Protein AF-A0A5Q0NWS4-F1 (afdb_monomer)

pLDDT: mean 84.5, std 14.56, range [42.44, 97.12]

Solvent-accessible surface area (backbone atoms only — not comparable to full-atom values): 9311 Å² total; per-residue (Å²): 128,81,58,78,79,76,49,90,34,47,30,43,32,46,63,53,45,51,73,70,50,44,53,55,48,36,24,28,38,76,46,79,53,64,86,80,52,91,85,53,72,91,64,61,38,46,48,36,60,44,97,76,22,39,29,42,31,62,75,50,97,53,49,46,68,61,52,50,51,43,51,51,44,44,26,42,42,47,38,38,40,73,52,69,70,29,38,53,52,20,49,78,70,73,40,68,79,34,43,33,36,39,57,34,72,30,62,24,78,94,78,40,34,32,39,40,38,30,54,86,51,38,82,42,81,39,52,25,46,99,87,67,46,75,52,77,71,76,72,72,77,82,67,75,81,79,80,77,77,90,78,73,82,83,79,80,82,82,133

Sequence (159 aa):
MPDPFDLPQRLCVAPALETGERVLHSGFATAS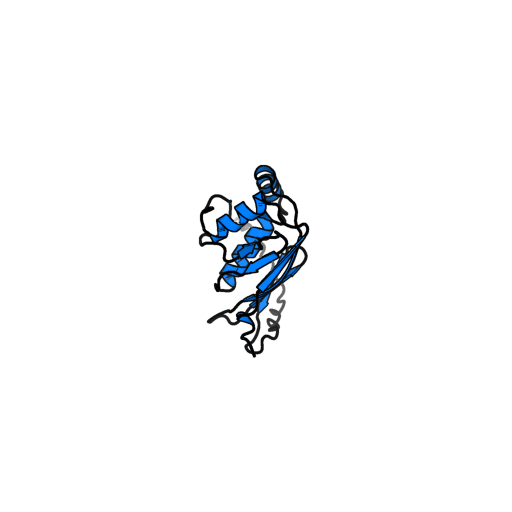VRRVWPGQPGARSPWTVCAEGCCLLLSERVGPERTALWLRFLLRELVAPRSYDARQRAEAAGLGHHRVDGRVLVAGGLHGPRLLRVADSRVRELALDDELFAVEEARRPSGAAEVVDLHRPAVEEPD

Radius of gyration: 20.57 Å; Cα contacts (8 Å, |Δi|>4): 259; chains: 1; bounding box: 74×31×59 Å

Foldseek 3Di:
DPDPQPDWFKKFKPPFWDPLLLVVQVCQQVVVDAPPDPLRDHHGALWHADPRRGIITRNDQDAPVRNQSNLLCCLCQAAAPDDPVSVVNNVVSVGDYMFIFDWGWHQHVVQAIWIFGGDRSDTDIFHADPVRDGDPPPPPPCPDPPPDDPDDDDDDDDD

Secondary structure (DSSP, 8-state):
---TTTS--EEEEESPPPHHHHHHHHHHHHTSS-S-STT--SSPPSEEE-TTSSEEEE-S---HHHHHHHHHHHIIIIIS--SHHHHHHHHHTT----EEEEEEEE--GGG--EEEEEETTEEEEEEB-TT--B---------------------PPP-

Nearest PDB structures (foldseek):
  8jsf-assembly1_B  TM=2.665E-01  e=7.233E-01  Elizabethkingia anophelis
  6whj-assembly1_B  TM=2.879E-01  e=1.184E+00  Giardia lamblia ATCC 50803
  8jsf-assembly1_A  TM=2.605E-01  e=1.424E+00  Elizabethkingia anophelis
  9bcu-assembly1_G  TM=2.776E-01  e=4.060E+00  Thermococcus kodakarensis

Mean predicted aligned error: 9.42 Å

Structure (mmCIF, N/CA/C/O backbone):
data_AF-A0A5Q0NWS4-F1
#
_entry.id   AF-A0A5Q0NWS4-F1
#
loop_
_atom_site.group_PDB
_atom_site.id
_atom_site.type_symbol
_atom_site.label_atom_id
_atom_site.label_alt_id
_atom_site.label_comp_id
_atom_site.label_asym_id
_atom_site.label_entity_id
_atom_site.label_seq_id
_atom_site.pdbx_PDB_ins_code
_atom_site.Cartn_x
_atom_site.Cartn_y
_atom_site.Cartn_z
_atom_site.occupancy
_atom_site.B_iso_or_equiv
_atom_site.auth_seq_id
_atom_site.auth_comp_id
_atom_site.auth_asym_id
_atom_site.auth_atom_id
_atom_site.pdbx_PDB_model_num
ATOM 1 N N . MET A 1 1 ? 0.726 -9.587 -26.901 1.00 67.88 1 MET A N 1
ATOM 2 C CA . MET A 1 1 ? 0.287 -9.816 -25.506 1.00 67.88 1 MET A CA 1
ATOM 3 C C . MET A 1 1 ? 0.262 -8.472 -24.798 1.00 67.88 1 MET A C 1
ATOM 5 O O . MET A 1 1 ? 1.073 -7.639 -25.189 1.00 67.88 1 MET A O 1
ATOM 9 N N . PRO A 1 2 ? -0.664 -8.220 -23.855 1.00 79.94 2 PRO A N 1
ATOM 10 C CA . PRO A 1 2 ? -0.620 -6.997 -23.056 1.00 79.94 2 PRO A CA 1
ATOM 11 C C . PRO A 1 2 ? 0.704 -6.929 -22.289 1.00 79.94 2 PRO A C 1
ATOM 13 O O . PRO A 1 2 ? 1.231 -7.972 -21.894 1.00 79.94 2 PRO A O 1
ATOM 16 N N . ASP A 1 3 ? 1.233 -5.721 -22.103 1.00 83.38 3 ASP A N 1
ATOM 17 C CA . ASP A 1 3 ? 2.393 -5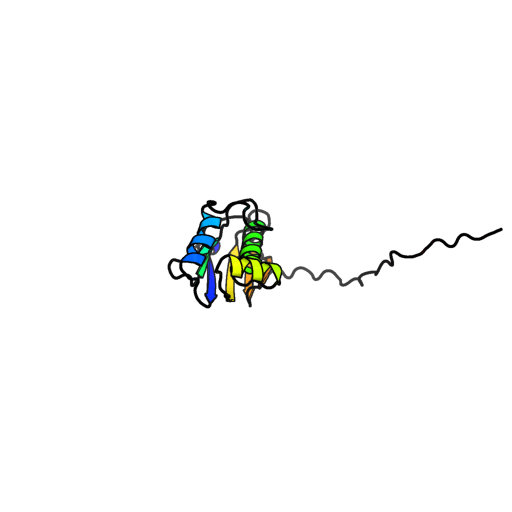.510 -21.243 1.00 83.38 3 ASP A CA 1
ATOM 18 C C . ASP A 1 3 ? 2.032 -6.011 -19.825 1.00 83.38 3 ASP A C 1
ATOM 20 O O . ASP A 1 3 ? 1.012 -5.591 -19.267 1.00 83.38 3 ASP A O 1
ATOM 24 N N . PRO A 1 4 ? 2.808 -6.929 -19.217 1.00 84.56 4 PRO A N 1
ATOM 25 C CA . PRO A 1 4 ? 2.526 -7.418 -17.869 1.00 84.56 4 PRO A CA 1
ATOM 26 C C . PRO A 1 4 ? 2.483 -6.298 -16.814 1.00 84.56 4 PRO A C 1
ATOM 28 O O . PRO A 1 4 ? 1.801 -6.450 -15.797 1.00 84.56 4 PRO A O 1
ATOM 31 N N . PHE A 1 5 ? 3.146 -5.161 -17.052 1.00 86.06 5 PHE A N 1
ATOM 32 C CA . PHE A 1 5 ? 3.090 -3.978 -16.193 1.00 86.06 5 PHE A CA 1
ATOM 33 C C . PHE A 1 5 ? 1.806 -3.148 -16.388 1.00 86.06 5 PHE A C 1
ATOM 35 O O . PHE A 1 5 ? 1.521 -2.276 -15.560 1.00 86.06 5 PHE A O 1
ATOM 42 N N . ASP A 1 6 ? 1.038 -3.361 -17.466 1.00 84.69 6 ASP A N 1
ATOM 43 C CA . ASP A 1 6 ? -0.292 -2.755 -17.688 1.00 84.69 6 ASP A CA 1
ATOM 44 C C . ASP A 1 6 ? -1.404 -3.527 -16.960 1.00 84.69 6 ASP A C 1
ATOM 46 O O . ASP A 1 6 ? -2.509 -3.013 -16.778 1.00 84.69 6 ASP A O 1
ATOM 50 N N . LEU A 1 7 ? -1.139 -4.769 -16.537 1.00 84.38 7 LEU A N 1
ATOM 51 C CA . LEU A 1 7 ? -2.133 -5.579 -15.842 1.00 84.38 7 LEU A CA 1
ATOM 52 C C . LEU A 1 7 ? -2.451 -4.989 -14.458 1.00 84.38 7 LEU A C 1
ATOM 54 O O . LEU A 1 7 ? -1.537 -4.518 -13.775 1.00 84.38 7 LEU A O 1
ATOM 58 N N . PRO A 1 8 ? -3.715 -5.064 -13.992 1.00 83.56 8 PRO A N 1
ATOM 59 C CA . PRO A 1 8 ? -4.089 -4.598 -12.663 1.00 83.56 8 PRO A CA 1
ATOM 60 C C . PRO A 1 8 ? -3.253 -5.263 -11.566 1.00 83.56 8 PRO A C 1
ATOM 62 O O . PRO A 1 8 ? -3.348 -6.467 -11.318 1.00 83.56 8 PRO A O 1
ATOM 65 N N . GLN A 1 9 ? -2.455 -4.454 -10.878 1.00 93.44 9 GLN A N 1
ATOM 66 C CA . GLN A 1 9 ? -1.593 -4.892 -9.790 1.00 93.44 9 GLN A CA 1
ATOM 67 C C . GLN A 1 9 ? -2.323 -4.718 -8.456 1.00 93.44 9 GLN A C 1
ATOM 69 O O . GLN A 1 9 ? -2.603 -3.593 -8.032 1.00 93.44 9 GLN A O 1
ATOM 74 N N . ARG A 1 10 ? -2.645 -5.836 -7.797 1.00 95.19 10 ARG A N 1
ATOM 75 C CA . ARG A 1 10 ? -3.471 -5.848 -6.582 1.00 95.19 10 ARG A CA 1
ATOM 76 C C . ARG A 1 10 ? -2.906 -6.733 -5.478 1.00 95.19 10 ARG A C 1
ATOM 78 O O . ARG A 1 10 ? -2.352 -7.800 -5.739 1.00 95.19 10 ARG A O 1
ATOM 85 N N . LEU A 1 11 ? -3.119 -6.305 -4.241 1.00 97.00 11 LEU A N 1
ATOM 86 C CA . LEU A 1 11 ? -2.892 -7.083 -3.026 1.00 97.00 11 LEU A CA 1
ATOM 87 C C . LEU A 1 11 ? -4.223 -7.268 -2.304 1.00 97.00 11 LEU A C 1
ATOM 89 O O . LEU A 1 11 ? -4.989 -6.315 -2.196 1.00 97.00 11 LEU A O 1
ATOM 93 N N . CYS A 1 12 ? -4.486 -8.467 -1.803 1.00 97.12 12 CYS A N 1
ATOM 94 C CA . CYS A 1 12 ? -5.714 -8.796 -1.086 1.00 97.12 12 CYS A CA 1
ATOM 95 C C . CYS A 1 12 ? -5.608 -8.355 0.375 1.00 97.12 12 CYS A C 1
ATOM 97 O O . CYS A 1 12 ? -4.555 -8.536 0.984 1.00 97.12 12 CYS A O 1
ATOM 99 N N . VAL A 1 13 ? -6.698 -7.834 0.936 1.00 96.62 13 VAL A N 1
ATOM 100 C CA . VAL A 1 13 ? -6.814 -7.399 2.334 1.00 96.62 13 VAL A CA 1
ATOM 101 C C . VAL A 1 13 ? -7.921 -8.195 3.026 1.00 96.62 13 VAL A C 1
ATOM 103 O O . VAL A 1 13 ? -9.020 -8.320 2.485 1.00 96.62 13 VAL A O 1
ATOM 106 N N . ALA A 1 14 ? -7.636 -8.745 4.208 1.00 95.44 14 ALA A N 1
ATOM 107 C CA . ALA A 1 14 ? -8.581 -9.539 4.990 1.00 95.44 14 ALA A CA 1
ATOM 108 C C . ALA A 1 14 ? -8.430 -9.295 6.509 1.00 95.44 14 ALA A C 1
ATOM 110 O O . ALA A 1 14 ? -7.329 -9.485 7.025 1.00 95.44 14 ALA A O 1
ATOM 111 N N . PRO A 1 15 ? -9.505 -8.952 7.248 1.00 95.44 15 PRO A N 1
ATOM 112 C CA . PRO A 1 15 ? -10.828 -8.565 6.743 1.00 95.44 15 PRO A CA 1
ATOM 113 C C . PRO A 1 15 ? -10.757 -7.307 5.861 1.00 95.44 15 PRO A C 1
ATOM 115 O O . PRO A 1 15 ? -9.738 -6.619 5.847 1.00 95.44 15 PRO A O 1
ATOM 118 N N . ALA A 1 16 ? -11.814 -7.033 5.092 1.00 96.38 16 ALA A N 1
ATOM 119 C CA . ALA A 1 16 ? -11.877 -5.832 4.259 1.00 96.38 16 ALA A CA 1
ATOM 120 C C . ALA A 1 16 ? -11.803 -4.556 5.116 1.00 96.38 16 ALA A C 1
ATOM 122 O O . ALA A 1 16 ? -12.288 -4.543 6.245 1.00 96.38 16 ALA A O 1
ATOM 123 N N . LEU A 1 17 ? -11.203 -3.502 4.560 1.00 95.12 17 LEU A N 1
ATOM 124 C CA . LEU A 1 17 ? -11.102 -2.194 5.204 1.00 95.12 17 LEU A CA 1
ATOM 125 C C . LEU A 1 17 ? -12.479 -1.534 5.327 1.00 95.12 17 LEU A C 1
ATOM 127 O O . LEU A 1 17 ? -13.232 -1.429 4.352 1.00 95.12 17 LEU A O 1
ATOM 131 N N . GLU A 1 18 ? -12.772 -1.017 6.511 1.00 94.81 18 GLU A N 1
ATOM 132 C CA . GLU A 1 18 ? -13.970 -0.246 6.796 1.00 94.81 18 GLU A CA 1
ATOM 133 C C . GLU A 1 18 ? -13.933 1.135 6.126 1.00 94.81 18 GLU A C 1
ATOM 135 O O . GLU A 1 18 ? -12.927 1.602 5.589 1.00 94.81 18 GLU A O 1
ATOM 140 N N . THR A 1 19 ? -15.070 1.831 6.125 1.00 93.38 19 THR A N 1
ATOM 141 C CA . THR A 1 19 ? -15.215 3.132 5.454 1.00 93.38 19 THR A CA 1
ATOM 142 C C . THR A 1 19 ? -14.211 4.178 5.943 1.00 93.38 19 THR A C 1
ATOM 144 O O . THR A 1 19 ? -13.605 4.852 5.111 1.00 93.38 19 THR A O 1
ATOM 147 N N . GLY A 1 20 ? -14.000 4.302 7.258 1.00 91.19 20 GLY A N 1
ATOM 148 C CA . GLY A 1 20 ? -13.043 5.268 7.813 1.00 91.19 20 GLY A CA 1
ATOM 149 C C . GLY A 1 20 ? -11.604 4.979 7.380 1.00 91.19 20 GLY A C 1
ATOM 150 O O . GLY A 1 20 ? -10.877 5.877 6.955 1.00 91.19 20 GLY A O 1
ATOM 151 N N . GLU A 1 21 ? -11.230 3.703 7.377 1.00 93.75 21 GLU A N 1
ATOM 152 C CA . GLU A 1 21 ? -9.902 3.228 6.985 1.00 93.75 21 GLU A CA 1
ATOM 153 C C . GLU A 1 21 ? -9.646 3.456 5.493 1.00 93.75 21 GLU A C 1
ATOM 155 O O . GLU A 1 21 ? -8.583 3.943 5.102 1.00 93.75 21 GLU A O 1
ATOM 160 N N . ARG A 1 22 ? -10.655 3.189 4.651 1.00 93.31 22 ARG A N 1
ATOM 161 C CA . ARG A 1 22 ? -10.618 3.484 3.212 1.00 93.31 22 ARG A CA 1
ATOM 162 C C . ARG A 1 22 ? -10.404 4.971 2.942 1.00 93.31 22 ARG A C 1
ATOM 164 O O . ARG A 1 22 ? -9.604 5.315 2.067 1.00 93.31 22 ARG A O 1
ATOM 171 N N . VAL A 1 23 ? -11.090 5.850 3.676 1.00 91.50 23 VAL A N 1
ATOM 172 C CA . VAL A 1 23 ? -10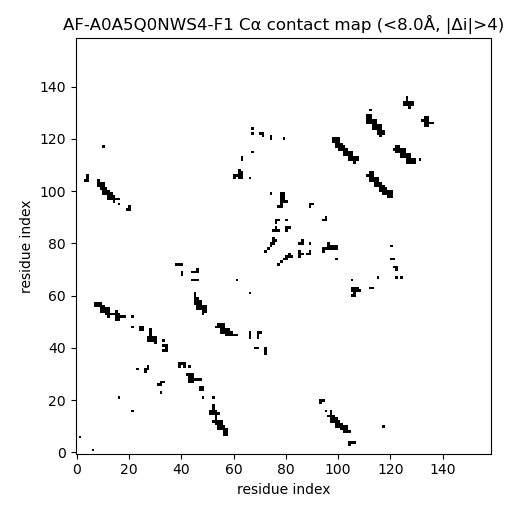.948 7.310 3.538 1.00 91.50 23 VAL A CA 1
ATOM 173 C C . VAL A 1 23 ? -9.539 7.753 3.922 1.00 91.50 23 VAL A C 1
ATOM 175 O O . VAL A 1 23 ? -8.896 8.462 3.144 1.00 91.50 23 VAL A O 1
ATOM 178 N N . LEU A 1 24 ? -9.025 7.289 5.065 1.00 90.31 24 LEU A N 1
ATOM 179 C CA . LEU A 1 24 ? -7.665 7.600 5.505 1.00 90.31 24 LEU A CA 1
ATOM 180 C C . LEU A 1 24 ? -6.625 7.133 4.477 1.00 90.31 24 LEU A C 1
ATOM 182 O O . LEU A 1 24 ? -5.767 7.911 4.055 1.00 90.31 24 LEU A O 1
ATOM 186 N N . HIS A 1 25 ? -6.727 5.879 4.032 1.00 90.38 25 HIS A N 1
ATOM 187 C CA . HIS A 1 25 ? -5.784 5.295 3.084 1.00 90.38 25 HIS A CA 1
ATOM 188 C C . HIS A 1 25 ? -5.809 6.024 1.731 1.00 90.38 25 HIS A C 1
ATOM 190 O O . HIS A 1 25 ? -4.760 6.301 1.144 1.00 90.38 25 HIS A O 1
ATOM 196 N N . SER A 1 26 ? -6.999 6.399 1.257 1.00 88.56 26 SER A N 1
ATOM 197 C CA . SER A 1 26 ? -7.165 7.194 0.034 1.00 88.56 26 SER A CA 1
ATOM 198 C C . SER A 1 26 ? -6.579 8.602 0.178 1.00 88.56 26 SER A C 1
ATOM 200 O O . SER A 1 26 ? -6.030 9.142 -0.783 1.00 88.56 26 SER A O 1
ATOM 202 N N . GLY A 1 27 ? -6.610 9.176 1.383 1.00 89.50 27 GLY A N 1
ATOM 203 C CA . GLY A 1 27 ? -6.019 10.479 1.677 1.00 89.50 27 GLY A CA 1
ATOM 204 C C . GLY A 1 27 ? -4.498 10.541 1.494 1.00 89.50 27 GLY A C 1
ATOM 205 O O . GLY A 1 27 ? -3.959 11.584 1.112 1.00 89.50 27 GLY A O 1
ATOM 206 N N . PHE A 1 28 ? -3.785 9.425 1.683 1.00 91.25 28 PHE A N 1
ATOM 207 C CA . PHE A 1 28 ? -2.350 9.355 1.377 1.00 91.25 28 PHE A CA 1
ATOM 208 C C . PHE A 1 28 ? -2.066 9.384 -0.130 1.00 91.25 28 PHE A C 1
ATOM 210 O O . PHE A 1 28 ? -1.025 9.905 -0.544 1.00 91.25 28 PHE A O 1
ATOM 217 N N . ALA A 1 29 ? -2.972 8.846 -0.953 1.00 89.00 29 ALA A N 1
ATOM 218 C CA . ALA A 1 29 ? -2.841 8.839 -2.411 1.00 89.00 29 ALA A CA 1
ATOM 219 C C . ALA A 1 29 ? -3.189 10.201 -3.030 1.00 89.00 29 ALA A C 1
ATOM 221 O O . ALA A 1 29 ? -2.450 10.715 -3.868 1.00 89.00 29 ALA A O 1
ATOM 222 N N . THR A 1 30 ? -4.258 10.849 -2.557 1.00 86.00 30 THR A N 1
ATOM 223 C CA . THR A 1 30 ? -4.639 12.211 -2.986 1.00 86.00 30 THR A CA 1
ATOM 224 C C . THR A 1 30 ? -3.795 13.301 -2.331 1.00 86.00 30 THR A C 1
ATOM 226 O O . THR A 1 30 ? -3.834 14.462 -2.736 1.00 86.00 30 THR A O 1
ATOM 229 N N . ALA A 1 31 ? -2.984 12.921 -1.344 1.00 77.81 31 ALA A N 1
ATOM 230 C CA . ALA A 1 31 ? -2.102 13.799 -0.601 1.00 77.81 31 ALA A CA 1
ATOM 231 C C . ALA A 1 31 ? -2.832 14.866 0.242 1.00 77.81 31 ALA A C 1
ATOM 233 O O . ALA A 1 31 ? -2.221 15.872 0.607 1.00 77.81 31 ALA A O 1
ATOM 234 N N . SER A 1 32 ? -4.104 14.622 0.581 1.00 79.00 32 SER A N 1
ATOM 235 C CA . SER A 1 32 ? -4.828 15.346 1.634 1.00 79.00 32 SER A CA 1
ATOM 236 C C . SER A 1 32 ? -4.296 14.999 3.030 1.00 79.00 32 SER A C 1
ATOM 238 O O . SER A 1 32 ? -4.386 15.805 3.949 1.00 79.00 32 SER A O 1
ATOM 240 N N . VAL A 1 33 ? -3.673 13.826 3.172 1.00 72.81 33 VAL A N 1
ATOM 241 C CA . VAL A 1 33 ? -3.000 13.360 4.387 1.00 72.81 33 VAL A CA 1
ATOM 242 C C . VAL A 1 33 ? -1.488 13.418 4.144 1.00 72.81 33 VAL A C 1
ATOM 244 O O . VAL A 1 33 ? -0.887 12.494 3.590 1.00 72.81 33 VAL A O 1
ATOM 247 N N . ARG A 1 34 ? -0.845 14.537 4.508 1.00 73.06 34 ARG A N 1
ATOM 248 C CA . ARG A 1 34 ? 0.605 14.754 4.334 1.00 73.06 34 ARG A CA 1
ATOM 249 C C . ARG A 1 34 ? 1.301 15.055 5.651 1.00 73.06 34 ARG A C 1
ATOM 251 O O . ARG A 1 34 ? 0.955 16.018 6.320 1.00 73.06 34 ARG A O 1
ATOM 258 N N . ARG A 1 35 ? 2.367 14.299 5.928 1.00 75.88 35 ARG A N 1
ATOM 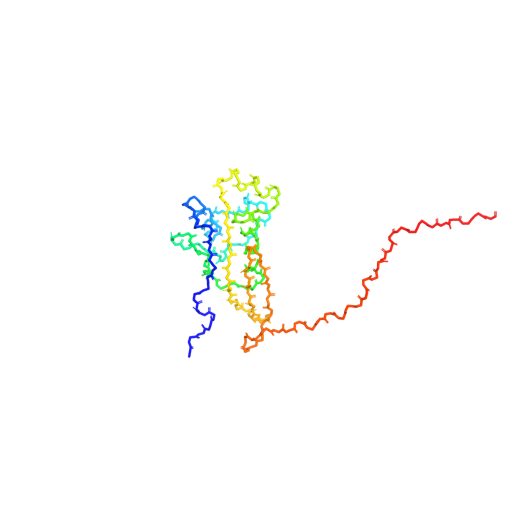259 C CA . ARG A 1 35 ? 3.294 14.506 7.057 1.00 75.88 35 ARG A CA 1
ATOM 260 C C . ARG A 1 35 ? 2.612 14.515 8.431 1.00 75.88 35 ARG A C 1
ATOM 262 O O . ARG A 1 35 ? 3.123 15.132 9.356 1.00 75.88 35 ARG A O 1
ATOM 269 N N . VAL A 1 36 ? 1.474 13.837 8.557 1.00 79.44 36 VAL A N 1
ATOM 270 C CA . VAL A 1 36 ? 0.727 13.744 9.822 1.00 79.44 36 VAL A CA 1
ATOM 271 C C . VAL A 1 36 ? 1.049 12.466 10.588 1.00 79.44 36 VAL A C 1
ATOM 273 O O . VAL A 1 36 ? 0.829 12.406 11.792 1.00 79.44 36 VAL A O 1
ATOM 276 N N . TRP A 1 37 ? 1.595 11.452 9.908 1.00 84.88 37 TRP A N 1
ATOM 277 C CA . TRP A 1 37 ? 1.946 10.179 10.525 1.00 84.88 37 TRP A CA 1
ATOM 278 C C . TRP A 1 37 ? 3.469 10.041 10.680 1.00 84.88 37 TRP A C 1
ATOM 280 O O . TRP A 1 37 ? 4.203 10.291 9.716 1.00 84.88 37 TRP A O 1
ATOM 290 N N . PRO A 1 38 ? 3.984 9.632 11.852 1.00 86.75 38 PRO A N 1
ATOM 291 C CA . PRO A 1 38 ? 5.412 9.392 12.039 1.00 86.75 38 PRO A CA 1
ATOM 292 C C . PRO A 1 38 ? 5.972 8.402 11.010 1.00 86.75 38 PRO A C 1
ATOM 294 O O . PRO A 1 38 ? 5.407 7.335 10.785 1.00 86.75 38 PRO A O 1
ATOM 297 N N . GLY A 1 39 ? 7.084 8.755 10.362 1.00 88.44 39 GLY A N 1
ATOM 298 C CA . GLY A 1 39 ? 7.692 7.910 9.328 1.00 88.44 39 GLY A CA 1
ATOM 299 C C . GLY A 1 39 ? 6.933 7.873 7.995 1.00 88.44 39 GLY A C 1
ATOM 300 O O . GLY A 1 39 ? 7.289 7.075 7.127 1.00 88.44 39 GLY A O 1
ATOM 301 N N . GLN A 1 40 ? 5.922 8.731 7.804 1.00 91.62 40 GLN A N 1
ATOM 302 C CA . GLN A 1 40 ? 5.214 8.859 6.533 1.00 91.62 40 GLN A CA 1
ATOM 303 C C . GLN A 1 40 ? 6.187 9.234 5.399 1.00 91.62 40 GLN A C 1
ATOM 305 O O . GLN A 1 40 ? 6.880 10.254 5.498 1.00 91.62 40 GLN A O 1
ATOM 310 N N . PRO A 1 41 ? 6.209 8.482 4.283 1.00 92.44 41 PRO A N 1
ATOM 311 C CA . PRO A 1 41 ? 7.005 8.858 3.121 1.00 92.44 41 PRO A CA 1
ATOM 312 C C . PRO A 1 41 ? 6.563 10.212 2.529 1.00 92.44 41 PRO A C 1
ATOM 314 O O . PRO A 1 41 ? 5.384 10.564 2.522 1.00 92.44 41 PRO A O 1
ATOM 317 N N . GLY A 1 42 ? 7.518 11.000 2.023 1.00 84.69 42 GLY A N 1
ATOM 318 C CA . GLY A 1 42 ? 7.291 12.425 1.732 1.00 84.69 42 GLY A CA 1
ATOM 319 C C . GLY A 1 42 ? 6.421 12.757 0.508 1.00 84.69 42 GLY A C 1
ATOM 320 O O . GLY A 1 42 ? 5.771 13.804 0.485 1.00 84.69 42 GLY A O 1
ATOM 321 N N . ALA A 1 43 ? 6.402 11.903 -0.516 1.00 84.94 43 ALA A N 1
ATOM 322 C CA . ALA A 1 43 ? 5.585 12.075 -1.725 1.00 84.94 43 ALA A CA 1
ATOM 323 C C . ALA A 1 43 ? 4.323 11.207 -1.644 1.00 84.94 43 ALA A C 1
ATOM 325 O O . ALA A 1 43 ? 4.379 10.199 -0.966 1.00 84.94 43 ALA A O 1
ATOM 326 N N . ARG A 1 44 ? 3.231 11.526 -2.357 1.00 91.38 44 ARG A N 1
ATOM 327 C CA . ARG A 1 44 ? 1.945 10.785 -2.288 1.00 91.38 44 ARG A CA 1
ATOM 328 C C . ARG A 1 44 ? 2.082 9.257 -2.417 1.00 91.38 44 ARG A C 1
ATOM 330 O O . ARG A 1 44 ? 2.981 8.779 -3.119 1.00 91.38 44 ARG A O 1
ATOM 337 N N . SER A 1 45 ? 1.191 8.512 -1.772 1.00 94.19 45 SER A N 1
ATOM 338 C CA . SER A 1 45 ? 1.137 7.053 -1.898 1.00 94.19 45 SER A CA 1
ATOM 339 C C . SER A 1 45 ? 0.748 6.651 -3.325 1.00 94.19 45 SER A C 1
ATOM 341 O O . SER A 1 45 ? -0.227 7.191 -3.840 1.00 94.19 45 SER A O 1
ATOM 343 N N . PRO A 1 46 ? 1.454 5.703 -3.968 1.00 94.88 46 PRO A N 1
ATOM 344 C CA . PRO A 1 46 ? 1.006 5.117 -5.231 1.00 94.88 46 PRO A CA 1
ATOM 345 C C . PRO A 1 46 ? -0.089 4.050 -5.025 1.00 94.88 46 PRO A C 1
ATOM 347 O O . PRO A 1 46 ? -0.658 3.552 -5.997 1.00 94.88 46 PRO A O 1
ATOM 350 N N . TRP A 1 47 ? -0.385 3.690 -3.771 1.00 95.25 47 TRP A N 1
ATOM 351 C CA . TRP A 1 47 ? -1.380 2.688 -3.402 1.00 95.25 47 TRP A CA 1
ATOM 352 C C . TRP A 1 47 ? -2.723 3.330 -3.071 1.00 95.25 47 TRP A C 1
ATOM 354 O O . TRP A 1 47 ? -2.795 4.195 -2.194 1.00 95.25 47 TRP A O 1
ATOM 364 N N . THR A 1 48 ? -3.781 2.839 -3.705 1.00 93.94 48 THR A N 1
ATOM 365 C CA . THR A 1 48 ? -5.178 3.147 -3.380 1.00 93.94 48 THR A CA 1
ATOM 366 C C . THR A 1 48 ? -5.885 1.906 -2.848 1.00 93.94 48 THR A C 1
ATOM 368 O O . THR A 1 48 ? -5.339 0.804 -2.884 1.00 93.94 48 THR A O 1
ATOM 371 N N . VAL A 1 49 ? -7.098 2.081 -2.328 1.00 94.06 49 VAL A N 1
ATOM 372 C CA . VAL A 1 49 ? -7.963 0.974 -1.907 1.00 94.06 49 VAL A CA 1
ATOM 373 C C . VAL A 1 49 ? -9.111 0.846 -2.899 1.00 94.06 49 VAL A C 1
ATOM 375 O O . VAL A 1 49 ? -9.614 1.858 -3.389 1.00 94.06 49 VAL A O 1
ATOM 378 N N . CYS A 1 50 ? -9.529 -0.382 -3.208 1.00 94.19 50 CYS A N 1
ATOM 379 C CA . CYS A 1 50 ? -10.738 -0.596 -4.000 1.00 94.19 50 CYS A CA 1
ATOM 380 C C . CYS A 1 50 ? -12.001 -0.138 -3.248 1.00 94.19 50 CYS A C 1
ATOM 382 O O . CYS A 1 50 ? -11.993 0.061 -2.028 1.00 94.19 50 CYS A O 1
ATOM 384 N N . ALA A 1 51 ? -13.111 -0.001 -3.975 1.00 92.50 51 ALA A N 1
ATOM 385 C CA . ALA A 1 51 ? -14.374 0.449 -3.402 1.00 92.50 51 ALA A CA 1
ATOM 386 C C . ALA A 1 51 ? -14.879 -0.487 -2.293 1.00 92.50 51 ALA A C 1
ATOM 388 O O . ALA A 1 51 ? -15.498 -0.027 -1.346 1.00 92.50 51 ALA A O 1
ATOM 389 N N . GLU A 1 52 ? -14.569 -1.776 -2.346 1.00 94.81 52 GLU A N 1
ATOM 390 C CA . GLU A 1 52 ? -15.017 -2.782 -1.382 1.00 94.81 52 GLU A CA 1
ATOM 391 C C . GLU A 1 52 ? -14.082 -2.914 -0.168 1.00 94.81 52 GLU A C 1
ATOM 393 O O . GLU A 1 52 ? -14.381 -3.668 0.751 1.00 94.81 52 GLU A O 1
ATOM 398 N N . GLY A 1 53 ? -12.929 -2.232 -0.153 1.00 95.31 53 GLY A N 1
ATOM 399 C CA . GLY A 1 53 ? -11.958 -2.323 0.946 1.00 95.31 53 GLY A CA 1
ATOM 400 C C . GLY A 1 53 ? -11.128 -3.610 0.978 1.00 95.31 53 GLY A C 1
ATOM 401 O O . GLY A 1 53 ? -10.265 -3.760 1.838 1.00 95.31 53 GLY A O 1
ATOM 402 N N . CYS A 1 54 ? -11.357 -4.543 0.054 1.00 96.75 54 CYS A N 1
ATOM 403 C CA . CYS A 1 54 ? -10.725 -5.864 0.056 1.00 96.75 54 CYS A CA 1
ATOM 404 C C . CYS A 1 54 ? -9.410 -5.933 -0.734 1.00 96.75 54 CYS A C 1
ATOM 406 O O . CYS A 1 54 ? -8.772 -6.985 -0.765 1.00 96.75 54 CYS A O 1
ATOM 408 N N . CYS A 1 55 ? -9.003 -4.848 -1.400 1.00 95.94 55 CYS A N 1
ATOM 409 C CA . CYS A 1 55 ? -7.787 -4.807 -2.207 1.00 95.94 55 CYS A CA 1
ATOM 410 C C . CYS A 1 55 ? -7.036 -3.480 -2.067 1.00 95.94 55 CYS A C 1
ATOM 412 O O . CYS A 1 55 ? -7.643 -2.410 -2.143 1.00 95.94 55 CYS A O 1
ATOM 414 N N . LEU A 1 56 ? -5.705 -3.559 -1.981 1.00 96.06 56 LEU A N 1
ATOM 415 C CA . LEU A 1 56 ? -4.810 -2.443 -2.287 1.00 96.06 56 LEU A CA 1
ATOM 416 C C . LEU A 1 56 ? -4.424 -2.508 -3.763 1.00 96.06 56 LEU A C 1
ATOM 418 O O . LEU A 1 56 ? -3.994 -3.557 -4.247 1.00 96.06 56 LEU A O 1
ATOM 422 N N . LEU A 1 57 ? -4.559 -1.393 -4.467 1.00 95.31 57 LEU A N 1
ATOM 423 C CA . LEU A 1 57 ? -4.304 -1.270 -5.898 1.00 95.31 57 LEU A CA 1
ATOM 424 C C . LEU A 1 57 ? -3.094 -0.367 -6.124 1.00 95.31 57 LEU A C 1
ATOM 426 O O . LEU A 1 57 ? -3.011 0.717 -5.543 1.00 95.31 57 LEU A O 1
ATOM 430 N N . LEU A 1 58 ? -2.168 -0.786 -6.986 1.00 94.00 58 LEU A N 1
ATOM 431 C CA . LEU A 1 58 ? -1.112 0.107 -7.457 1.00 94.00 58 LEU A CA 1
ATOM 432 C C . LEU A 1 58 ? -1.691 1.010 -8.553 1.00 94.00 58 LEU A C 1
ATOM 434 O O . LEU A 1 58 ? -1.894 0.582 -9.685 1.00 94.00 58 LEU A O 1
ATOM 438 N N . SER A 1 59 ? -1.999 2.251 -8.186 1.00 88.38 59 SER A N 1
ATOM 439 C CA . SER A 1 59 ? -2.714 3.214 -9.036 1.00 88.38 59 SER A CA 1
ATOM 440 C C . SER A 1 59 ? -1.803 4.086 -9.900 1.00 88.38 59 SER A C 1
ATOM 442 O O . SER A 1 59 ? -2.249 4.654 -10.893 1.00 88.38 59 SER A O 1
ATOM 444 N N . GLU A 1 60 ? -0.524 4.191 -9.537 1.00 84.62 60 GLU A N 1
ATOM 445 C CA . GLU A 1 60 ? 0.452 5.020 -10.236 1.00 84.62 60 GLU A CA 1
ATOM 446 C C . GLU A 1 60 ? 1.729 4.240 -10.522 1.00 84.62 60 GLU A C 1
ATOM 448 O O . GLU A 1 60 ? 2.253 3.528 -9.662 1.00 84.62 60 GLU A O 1
ATOM 453 N N . ARG A 1 61 ? 2.282 4.445 -11.720 1.00 84.31 61 ARG A N 1
ATOM 454 C CA . ARG A 1 61 ? 3.609 3.946 -12.077 1.00 84.31 61 ARG A CA 1
ATOM 455 C C . ARG A 1 61 ? 4.676 4.827 -11.452 1.00 84.31 61 ARG A C 1
ATOM 457 O O . ARG A 1 61 ? 5.033 5.874 -11.987 1.00 84.31 61 ARG A O 1
ATOM 464 N N . VAL A 1 62 ? 5.187 4.386 -10.313 1.00 87.19 62 VAL A N 1
ATOM 465 C CA . VAL A 1 62 ? 6.375 4.960 -9.681 1.00 87.19 62 VAL A CA 1
ATOM 466 C C . VAL A 1 62 ? 7.436 3.879 -9.507 1.00 87.19 62 VAL A C 1
ATOM 468 O O . VAL A 1 62 ? 7.121 2.690 -9.506 1.00 87.19 62 VAL A O 1
ATOM 471 N N . GLY A 1 63 ? 8.694 4.298 -9.358 1.00 89.50 63 GLY A N 1
ATOM 472 C CA . GLY A 1 63 ? 9.820 3.376 -9.199 1.00 89.50 63 GLY A CA 1
ATOM 473 C C . GLY A 1 63 ? 9.648 2.392 -8.028 1.00 89.50 63 GLY A C 1
ATOM 474 O O . GLY A 1 63 ? 8.899 2.673 -7.076 1.00 89.50 63 GLY A O 1
ATOM 475 N N . PRO A 1 64 ? 10.329 1.236 -8.084 1.00 91.44 64 PRO A N 1
ATOM 476 C CA . PRO A 1 64 ? 10.147 0.141 -7.136 1.00 91.44 64 PRO A CA 1
ATOM 477 C C . PRO A 1 64 ? 10.443 0.547 -5.693 1.00 91.44 64 PRO A C 1
ATOM 479 O O . PRO A 1 64 ? 9.684 0.181 -4.794 1.00 91.44 64 PRO A O 1
ATOM 482 N N . GLU A 1 65 ? 11.449 1.390 -5.469 1.00 91.19 65 GLU A N 1
ATOM 483 C CA . GLU A 1 65 ? 11.856 1.850 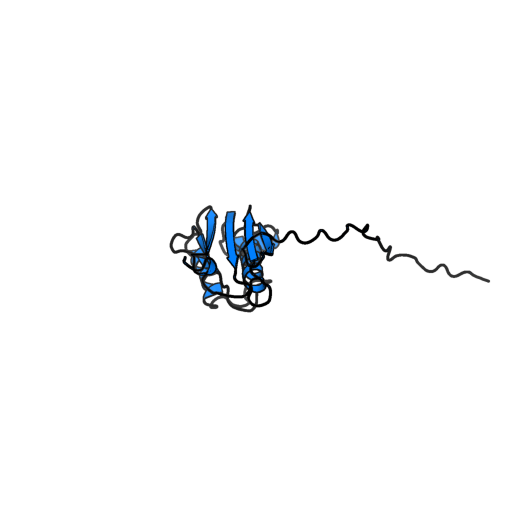-4.141 1.00 91.19 65 GLU A CA 1
ATOM 484 C C . GLU A 1 65 ? 10.720 2.614 -3.462 1.00 91.19 65 GLU A C 1
ATOM 486 O O . GLU A 1 65 ? 10.372 2.354 -2.309 1.00 91.19 65 GLU A O 1
ATOM 491 N N . ARG A 1 66 ? 10.086 3.539 -4.193 1.00 92.44 66 ARG A N 1
ATOM 492 C CA . ARG A 1 66 ? 8.971 4.336 -3.670 1.00 92.44 66 ARG A CA 1
ATOM 493 C C . ARG A 1 66 ? 7.732 3.477 -3.451 1.00 92.44 66 ARG A C 1
ATOM 495 O O . ARG A 1 66 ? 7.060 3.641 -2.431 1.00 92.44 66 ARG A O 1
ATOM 502 N N . THR A 1 67 ? 7.438 2.577 -4.386 1.00 94.75 67 THR A N 1
ATOM 503 C CA . THR A 1 67 ? 6.303 1.654 -4.281 1.00 94.75 67 THR A CA 1
ATOM 504 C C . THR A 1 67 ? 6.433 0.771 -3.039 1.00 94.75 67 THR A C 1
ATOM 506 O O . THR A 1 67 ? 5.497 0.688 -2.237 1.00 94.75 67 THR A O 1
ATOM 509 N N . ALA A 1 68 ? 7.611 0.180 -2.827 1.00 95.44 68 ALA A N 1
ATOM 510 C CA . ALA A 1 68 ? 7.896 -0.680 -1.687 1.00 95.44 68 ALA A CA 1
ATOM 511 C C . ALA A 1 68 ? 7.971 0.093 -0.362 1.00 95.44 68 ALA A C 1
ATOM 513 O O . ALA A 1 68 ? 7.466 -0.388 0.654 1.00 95.44 68 ALA A O 1
ATOM 514 N N . LEU A 1 69 ? 8.568 1.291 -0.349 1.00 95.38 69 LEU A N 1
ATOM 515 C CA . LEU A 1 69 ? 8.638 2.154 0.835 1.00 95.38 69 LEU A CA 1
ATOM 516 C C . LEU A 1 69 ? 7.238 2.494 1.355 1.00 95.38 69 LEU A C 1
ATOM 518 O O . LEU A 1 69 ? 6.961 2.306 2.541 1.00 95.38 69 LEU A O 1
ATOM 522 N N . TRP A 1 70 ? 6.345 2.932 0.465 1.00 95.94 70 TRP A N 1
ATOM 523 C CA . TRP A 1 70 ? 4.956 3.200 0.824 1.00 95.94 70 TRP A CA 1
ATOM 524 C C . TRP A 1 70 ? 4.238 1.951 1.310 1.00 95.94 70 TRP A C 1
ATOM 526 O O . TRP A 1 70 ? 3.614 1.992 2.365 1.00 95.94 70 TRP A O 1
ATOM 536 N N . LEU A 1 71 ? 4.368 0.826 0.605 1.00 96.19 71 LEU A N 1
ATOM 537 C CA . LEU A 1 71 ? 3.708 -0.412 1.015 1.00 96.19 71 LEU A CA 1
ATOM 538 C C . LEU A 1 71 ? 4.148 -0.854 2.417 1.00 96.19 71 LEU A C 1
ATOM 540 O O . LEU A 1 71 ? 3.320 -1.213 3.248 1.00 96.19 71 LEU A O 1
ATOM 544 N N . ARG A 1 72 ? 5.450 -0.783 2.718 1.00 95.94 72 ARG A N 1
ATOM 545 C CA . ARG A 1 72 ? 5.969 -1.090 4.058 1.00 95.94 72 ARG A CA 1
ATOM 546 C C . ARG A 1 72 ? 5.388 -0.170 5.122 1.00 95.94 72 ARG A C 1
ATOM 548 O O . ARG A 1 72 ? 5.053 -0.665 6.193 1.00 95.94 72 ARG A O 1
ATOM 555 N N . PHE A 1 73 ? 5.293 1.128 4.842 1.00 94.94 73 PHE A N 1
ATOM 556 C CA . PHE A 1 73 ? 4.686 2.095 5.752 1.00 94.94 73 PHE A CA 1
ATOM 557 C C . PHE A 1 73 ? 3.215 1.744 6.023 1.00 94.94 73 PHE A C 1
ATOM 559 O O . PHE A 1 73 ? 2.854 1.519 7.173 1.00 94.94 73 PHE A O 1
ATOM 566 N N . LEU A 1 74 ? 2.399 1.586 4.974 1.00 94.56 74 LEU A N 1
ATOM 567 C CA . LEU A 1 74 ? 0.966 1.283 5.097 1.00 94.56 74 LEU A CA 1
ATOM 568 C C . LEU A 1 74 ? 0.734 -0.005 5.898 1.00 94.56 74 LEU A C 1
ATOM 570 O O . LEU A 1 74 ? -0.088 -0.033 6.809 1.00 94.56 74 LEU A O 1
ATOM 574 N N . LEU A 1 75 ? 1.509 -1.057 5.620 1.00 94.44 75 LEU A N 1
ATOM 575 C CA . LEU A 1 75 ? 1.396 -2.321 6.345 1.00 94.44 75 LEU A CA 1
ATOM 576 C C . LEU A 1 75 ? 1.833 -2.208 7.807 1.00 94.44 75 LEU A C 1
ATOM 578 O O . LEU A 1 75 ? 1.192 -2.795 8.669 1.00 94.44 75 LEU A O 1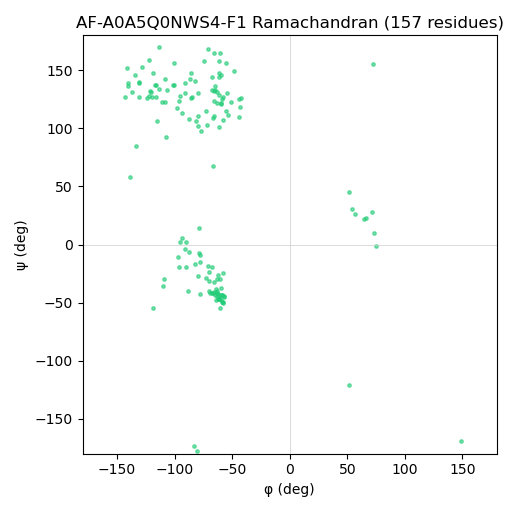
ATOM 582 N N . ARG A 1 76 ? 2.921 -1.490 8.102 1.00 92.50 76 ARG A N 1
ATOM 583 C CA . ARG A 1 76 ? 3.481 -1.416 9.463 1.00 92.50 76 ARG A CA 1
ATOM 584 C C . ARG A 1 76 ? 2.749 -0.452 10.381 1.00 92.50 76 ARG A C 1
ATOM 586 O O . ARG A 1 76 ? 2.823 -0.645 11.589 1.00 92.50 76 ARG A O 1
ATOM 593 N N . GLU A 1 77 ? 2.116 0.571 9.828 1.00 91.56 77 GLU A N 1
ATOM 594 C CA . GLU A 1 77 ? 1.530 1.656 10.612 1.00 91.56 77 GLU A CA 1
ATOM 595 C C . GLU A 1 77 ? 0.004 1.643 10.615 1.00 91.56 77 GLU A C 1
ATOM 597 O O . GLU A 1 77 ? -0.585 2.070 11.600 1.00 91.56 77 GLU A O 1
ATOM 602 N N . LEU A 1 78 ? -0.632 1.155 9.547 1.00 87.50 78 LEU A N 1
ATOM 603 C CA . LEU A 1 78 ? -2.078 1.308 9.365 1.00 87.50 78 LEU A CA 1
ATOM 604 C C . LEU A 1 78 ? -2.790 -0.037 9.308 1.00 87.50 78 LEU A C 1
ATOM 606 O O . LEU A 1 78 ? -3.710 -0.283 10.069 1.00 87.50 78 LEU A O 1
ATOM 610 N N . VAL A 1 79 ? -2.354 -0.911 8.403 1.00 87.69 79 VAL A N 1
ATOM 611 C CA . VAL A 1 79 ? -3.132 -2.096 8.024 1.00 87.69 79 VAL A CA 1
ATOM 612 C C . VAL A 1 79 ? -2.823 -3.291 8.925 1.00 87.69 79 VAL A C 1
ATOM 614 O O . VAL A 1 79 ? -3.715 -4.040 9.302 1.00 87.69 79 VAL A O 1
ATOM 617 N N . ALA A 1 80 ? -1.554 -3.486 9.285 1.00 86.94 80 ALA A N 1
ATOM 618 C CA . ALA A 1 80 ? -1.101 -4.605 10.109 1.00 86.94 80 ALA A CA 1
ATOM 619 C C . ALA A 1 80 ? -0.053 -4.151 11.143 1.00 86.94 80 ALA A C 1
ATOM 621 O O . ALA A 1 80 ? 1.083 -4.652 11.134 1.00 86.94 80 ALA A O 1
ATOM 622 N N . PRO A 1 81 ? -0.390 -3.189 12.023 1.00 87.62 81 PRO A N 1
ATOM 623 C CA .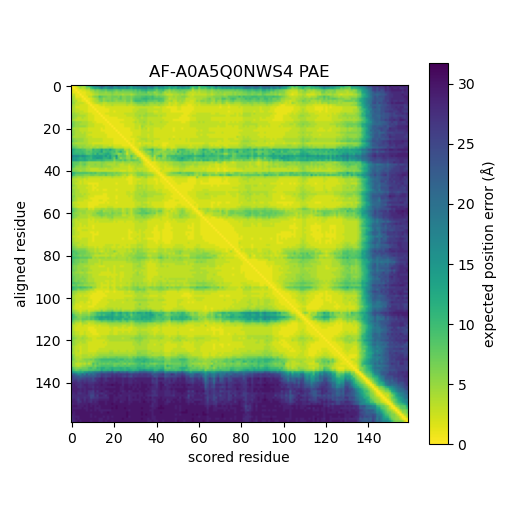 PRO A 1 81 ? 0.573 -2.609 12.943 1.00 87.62 81 PRO A CA 1
ATOM 624 C C . PRO A 1 81 ? 1.143 -3.655 13.899 1.00 87.62 81 PRO A C 1
ATOM 626 O O . PRO A 1 81 ? 0.415 -4.414 14.539 1.00 87.62 81 PRO A O 1
ATOM 629 N N . ARG A 1 82 ? 2.478 -3.713 13.975 1.00 83.81 82 ARG A N 1
ATOM 630 C CA . ARG A 1 82 ? 3.197 -4.742 14.749 1.00 83.81 82 ARG A CA 1
ATOM 631 C C . ARG A 1 82 ? 3.900 -4.221 15.990 1.00 83.81 82 ARG A C 1
ATOM 633 O O . ARG A 1 82 ? 3.979 -4.947 16.977 1.00 83.81 82 ARG A O 1
ATOM 640 N N . SER A 1 83 ? 4.449 -3.010 15.945 1.00 88.81 83 SER A N 1
ATOM 641 C CA . SER A 1 83 ? 5.058 -2.414 17.135 1.00 88.81 83 SER A CA 1
ATOM 642 C C . SER A 1 83 ? 3.969 -1.948 18.098 1.00 88.81 83 SER A C 1
ATOM 644 O O . SER A 1 83 ? 2.819 -1.741 17.708 1.00 88.81 83 SER A O 1
ATOM 646 N N . TYR A 1 84 ? 4.317 -1.810 19.375 1.00 90.44 84 TYR A N 1
ATOM 647 C CA . TYR A 1 84 ? 3.401 -1.259 20.370 1.00 90.44 84 TYR A CA 1
ATOM 648 C C . TYR A 1 84 ? 2.934 0.149 19.974 1.00 90.44 84 TYR A C 1
ATOM 650 O O . TYR A 1 84 ? 1.734 0.380 19.864 1.00 90.44 84 TYR A O 1
ATOM 658 N N . ASP A 1 85 ? 3.870 1.038 19.632 1.00 91.50 85 ASP A N 1
ATOM 659 C CA . ASP A 1 85 ? 3.543 2.425 19.287 1.00 91.50 85 ASP A CA 1
ATOM 660 C C . ASP A 1 85 ? 2.683 2.538 18.024 1.00 91.50 85 ASP A C 1
ATOM 662 O O . ASP A 1 85 ? 1.781 3.370 17.966 1.00 91.50 85 ASP A O 1
ATOM 666 N N . ALA A 1 86 ? 2.940 1.702 17.010 1.00 91.06 86 ALA A N 1
ATOM 667 C CA . ALA A 1 86 ? 2.116 1.684 15.803 1.00 91.06 86 ALA A CA 1
ATOM 668 C C . ALA A 1 86 ? 0.699 1.200 16.114 1.00 91.06 86 ALA A C 1
ATOM 670 O O . ALA A 1 86 ? -0.258 1.795 15.632 1.00 91.06 86 ALA A O 1
ATOM 671 N N . ARG A 1 87 ? 0.550 0.169 16.960 1.00 91.38 87 ARG A N 1
ATOM 672 C CA . ARG A 1 87 ? -0.771 -0.311 17.391 1.00 91.38 87 ARG A CA 1
ATOM 673 C C . ARG A 1 87 ? -1.531 0.756 18.170 1.00 91.38 87 ARG A C 1
ATOM 675 O O . ARG A 1 87 ? -2.693 0.977 17.875 1.00 91.38 87 ARG A O 1
ATOM 682 N N . GLN A 1 88 ? -0.870 1.455 19.092 1.00 93.12 88 GLN A N 1
ATOM 683 C CA . GLN A 1 88 ? -1.484 2.547 19.852 1.00 93.12 88 GLN A CA 1
ATOM 684 C C . GLN A 1 88 ? -1.934 3.702 18.950 1.00 93.12 88 GLN A C 1
ATOM 686 O O . GLN A 1 88 ? -3.038 4.212 19.108 1.00 93.12 88 GLN A O 1
ATOM 691 N N . ARG A 1 89 ? -1.117 4.096 17.965 1.00 91.69 89 ARG A N 1
ATOM 692 C CA . ARG A 1 89 ? -1.516 5.118 16.984 1.00 91.69 89 ARG A CA 1
ATOM 693 C C . ARG A 1 89 ? -2.677 4.661 16.108 1.00 91.69 89 ARG A C 1
ATOM 695 O O . ARG A 1 89 ? -3.587 5.445 15.866 1.00 91.69 89 ARG A O 1
ATOM 702 N N . ALA A 1 90 ? -2.634 3.418 15.636 1.00 90.94 90 ALA A N 1
ATOM 703 C CA . ALA A 1 90 ? -3.692 2.832 14.824 1.00 90.94 90 ALA A CA 1
ATOM 704 C C . ALA A 1 90 ? -5.017 2.783 15.599 1.00 90.94 90 ALA A C 1
ATOM 706 O O . ALA A 1 90 ? -6.026 3.268 15.102 1.00 90.94 90 ALA A O 1
ATOM 707 N N . GLU A 1 91 ? -4.990 2.316 16.847 1.00 91.19 91 GLU A N 1
ATOM 708 C CA . GLU A 1 91 ? -6.149 2.278 17.742 1.00 91.19 91 GLU A CA 1
ATOM 709 C C . GLU A 1 91 ? -6.703 3.682 18.025 1.00 91.19 91 GLU A C 1
ATOM 711 O O . GLU A 1 91 ? -7.901 3.911 17.879 1.00 91.19 91 GLU A O 1
ATOM 716 N N . ALA A 1 92 ? -5.838 4.656 18.329 1.00 90.75 92 ALA A N 1
ATOM 717 C CA . ALA A 1 92 ? -6.241 6.051 18.528 1.00 90.75 92 ALA A CA 1
ATOM 718 C C . ALA A 1 92 ? -6.859 6.688 17.268 1.00 90.75 92 ALA A C 1
ATOM 720 O O . ALA A 1 92 ? -7.662 7.614 17.371 1.00 90.75 92 ALA A O 1
ATOM 721 N N . ALA A 1 93 ? -6.494 6.192 16.084 1.00 86.69 93 ALA A N 1
ATOM 722 C CA . ALA A 1 93 ? -7.067 6.586 14.801 1.00 86.69 93 ALA A CA 1
ATOM 723 C C . ALA A 1 93 ? -8.287 5.735 14.386 1.00 86.69 93 ALA A C 1
ATOM 725 O O . ALA A 1 93 ? -8.834 5.962 13.306 1.00 86.69 93 ALA A O 1
ATOM 726 N N . GLY A 1 94 ? -8.720 4.779 15.218 1.00 88.81 94 GLY A N 1
ATOM 727 C CA . GLY A 1 94 ? -9.858 3.898 14.946 1.00 88.81 94 GLY A CA 1
ATOM 728 C C . GLY A 1 94 ? -9.601 2.852 13.857 1.00 88.81 94 GLY A C 1
ATOM 729 O O . GLY A 1 94 ? -10.539 2.468 13.165 1.00 88.81 94 GLY A O 1
ATOM 730 N N . LEU A 1 95 ? -8.347 2.433 13.665 1.00 90.88 95 LEU A N 1
ATOM 731 C CA . LEU A 1 95 ? -7.957 1.439 12.662 1.00 90.88 95 LEU A CA 1
ATOM 732 C C . LEU A 1 95 ? -7.980 0.021 13.240 1.00 90.88 95 LEU A C 1
ATOM 734 O O . LEU A 1 95 ? -7.526 -0.224 14.362 1.00 90.88 95 LEU A O 1
ATOM 738 N N . GLY A 1 96 ? -8.482 -0.912 12.441 1.00 86.81 96 GLY A N 1
ATOM 739 C CA . GLY A 1 96 ? -8.544 -2.333 12.720 1.00 86.81 96 GLY A CA 1
ATOM 740 C C . GLY A 1 96 ? -7.245 -3.075 12.407 1.00 86.81 96 GLY A C 1
ATOM 741 O O . GLY A 1 96 ? -6.195 -2.508 12.096 1.00 86.81 96 GLY A O 1
ATOM 742 N N . HIS A 1 97 ? -7.312 -4.403 12.523 1.00 90.06 97 HIS A N 1
ATOM 743 C CA . HIS A 1 97 ? -6.209 -5.293 12.181 1.00 90.06 97 HIS A CA 1
ATOM 744 C C . HIS A 1 97 ? -6.543 -6.103 10.934 1.00 90.06 97 HIS A C 1
ATOM 746 O O . HIS A 1 97 ? -7.502 -6.876 10.927 1.00 90.06 97 HIS A O 1
ATOM 752 N N . HIS A 1 98 ? -5.700 -5.983 9.912 1.00 93.69 98 HIS A N 1
ATOM 753 C CA . HIS A 1 98 ? -5.872 -6.679 8.649 1.00 93.69 98 HIS A CA 1
ATOM 754 C C . HIS A 1 98 ? -4.606 -7.426 8.249 1.00 93.69 98 HIS A C 1
ATOM 756 O O . HIS A 1 98 ? -3.466 -7.063 8.553 1.00 93.69 98 HIS A O 1
ATOM 762 N N . ARG A 1 99 ? -4.817 -8.485 7.485 1.00 94.62 99 ARG A N 1
ATOM 763 C CA . ARG A 1 99 ? -3.786 -9.226 6.784 1.00 94.62 99 ARG A CA 1
ATOM 764 C C . ARG A 1 99 ? -3.769 -8.793 5.329 1.00 94.62 99 ARG A C 1
ATOM 766 O O . ARG A 1 99 ? -4.821 -8.649 4.713 1.00 94.62 99 ARG A O 1
ATOM 773 N N . VAL A 1 100 ? -2.568 -8.612 4.788 1.00 96.12 100 VAL A N 1
ATOM 774 C CA . VAL A 1 100 ? -2.365 -8.338 3.367 1.00 96.12 100 VAL A CA 1
ATOM 775 C C . VAL A 1 100 ? -1.474 -9.398 2.759 1.00 96.12 100 VAL A C 1
ATOM 777 O O . VAL A 1 100 ? -0.395 -9.682 3.287 1.00 96.12 100 VAL A O 1
ATOM 780 N N . ASP A 1 101 ? -1.901 -9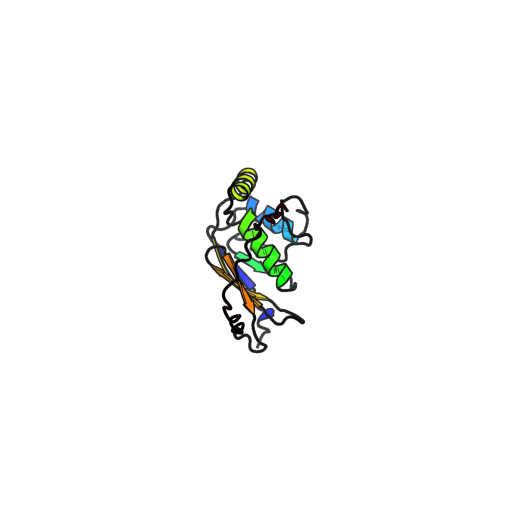.926 1.619 1.00 96.94 101 ASP A N 1
ATOM 781 C CA . ASP A 1 101 ? -1.156 -10.913 0.848 1.00 96.94 101 ASP A CA 1
ATOM 782 C C . ASP A 1 101 ? -1.299 -10.656 -0.648 1.00 96.94 101 ASP A C 1
ATOM 784 O O . ASP A 1 101 ? -2.306 -10.135 -1.128 1.00 96.94 101 ASP A O 1
ATOM 788 N N . GLY A 1 102 ? -0.290 -11.056 -1.411 1.00 96.19 102 GLY A N 1
ATOM 789 C CA . GLY A 1 102 ? -0.340 -10.977 -2.862 1.00 96.19 102 GLY A CA 1
ATOM 790 C C . GLY A 1 102 ? 1.021 -10.738 -3.480 1.00 96.19 102 GLY A C 1
ATOM 791 O O . GLY A 1 102 ? 2.069 -10.863 -2.837 1.00 96.19 102 GLY A O 1
ATOM 792 N N . ARG A 1 103 ? 1.002 -10.429 -4.772 1.00 95.69 103 ARG A N 1
ATOM 793 C CA . ARG A 1 103 ? 2.199 -10.131 -5.548 1.00 95.69 103 ARG A CA 1
ATOM 794 C C . ARG A 1 103 ? 1.896 -8.989 -6.497 1.00 95.69 103 ARG A C 1
ATOM 796 O O . ARG A 1 103 ? 0.842 -8.991 -7.124 1.00 95.69 103 ARG A O 1
ATOM 803 N N . VAL A 1 104 ? 2.824 -8.050 -6.592 1.00 95.44 104 VAL A N 1
ATOM 804 C CA . VAL A 1 104 ? 2.732 -6.910 -7.499 1.00 95.44 104 VAL A CA 1
ATOM 805 C C . VAL A 1 104 ? 4.032 -6.784 -8.268 1.00 95.44 104 VAL A C 1
ATOM 807 O O . VAL A 1 104 ? 5.111 -6.750 -7.677 1.00 95.44 104 VAL A O 1
ATOM 810 N N . LEU A 1 105 ? 3.911 -6.737 -9.587 1.00 94.50 105 LEU A N 1
ATOM 811 C CA . LEU A 1 105 ? 5.002 -6.470 -10.503 1.00 94.50 105 LEU A CA 1
ATOM 812 C C . LEU A 1 105 ? 5.158 -4.953 -10.667 1.00 94.50 105 LEU A C 1
ATOM 814 O O . LEU A 1 105 ? 4.197 -4.252 -10.982 1.00 94.50 105 LEU A O 1
ATOM 818 N N . VAL A 1 106 ? 6.369 -4.447 -10.441 1.00 93.06 106 VAL A N 1
ATOM 819 C CA . VAL A 1 106 ? 6.691 -3.019 -10.522 1.00 93.06 106 VAL A CA 1
ATOM 820 C C . VAL A 1 106 ? 7.761 -2.801 -11.580 1.00 93.06 106 VAL A C 1
ATOM 822 O O . VAL A 1 106 ? 8.824 -3.425 -11.544 1.00 93.06 106 VAL A O 1
ATOM 825 N N . ALA A 1 107 ? 7.480 -1.900 -12.520 1.00 89.69 107 ALA A N 1
ATOM 826 C CA . ALA A 1 107 ? 8.443 -1.484 -13.528 1.00 89.69 107 ALA A CA 1
ATOM 827 C C . ALA A 1 107 ? 9.626 -0.758 -12.867 1.00 89.69 107 ALA A C 1
ATOM 829 O O . ALA A 1 107 ? 9.440 0.115 -12.019 1.00 89.69 107 ALA A O 1
ATOM 830 N N . GLY A 1 108 ? 10.845 -1.124 -13.259 1.00 81.12 108 GLY A N 1
ATOM 831 C CA . GLY A 1 108 ? 12.073 -0.642 -12.621 1.00 81.12 108 GLY A CA 1
ATOM 832 C C . GLY A 1 108 ? 12.768 0.535 -13.285 1.00 81.12 108 GLY A C 1
ATOM 833 O O . GLY A 1 108 ? 13.721 1.072 -12.722 1.00 81.12 108 GLY A O 1
ATOM 834 N N . GLY A 1 109 ? 12.352 0.907 -14.499 1.00 81.12 109 GLY A N 1
ATOM 835 C CA . GLY A 1 109 ? 13.144 1.802 -15.341 1.00 81.12 109 GLY A CA 1
ATOM 836 C C . GLY A 1 109 ? 14.586 1.293 -15.455 1.00 81.12 109 GLY A C 1
ATOM 837 O O . GLY A 1 109 ? 14.811 0.154 -15.849 1.00 81.12 109 GLY A O 1
ATOM 838 N N . LEU A 1 110 ? 15.549 2.116 -15.035 1.00 75.44 110 LEU A N 1
ATOM 839 C CA . LEU A 1 110 ? 16.986 1.817 -15.095 1.00 75.44 110 LEU A CA 1
ATOM 840 C C . LEU A 1 110 ? 17.463 0.737 -14.106 1.00 75.44 110 LEU A C 1
ATOM 842 O O . LEU A 1 110 ? 18.547 0.195 -14.288 1.00 75.44 110 LEU A O 1
ATOM 846 N N . HIS A 1 111 ? 16.694 0.424 -13.059 1.00 78.31 111 HIS A N 1
ATOM 847 C CA . HIS A 1 111 ? 17.092 -0.547 -12.027 1.00 78.31 111 HIS A CA 1
ATOM 848 C C . HIS A 1 111 ? 16.562 -1.968 -12.278 1.00 78.31 111 HIS A C 1
ATOM 850 O O . HIS A 1 111 ? 16.797 -2.869 -11.461 1.00 78.31 111 HIS A O 1
ATOM 856 N N . GLY A 1 112 ? 15.865 -2.172 -13.400 1.00 86.12 112 GLY A N 1
ATOM 857 C CA . GLY A 1 112 ? 15.218 -3.432 -13.759 1.00 86.12 112 GLY A CA 1
ATOM 858 C C . GLY A 1 112 ? 13.967 -3.723 -12.915 1.00 86.12 112 GLY A C 1
ATOM 859 O O . GLY A 1 112 ? 13.824 -3.208 -11.800 1.00 86.12 112 GLY A O 1
ATOM 860 N N . PRO A 1 113 ? 13.019 -4.518 -13.430 1.00 91.94 113 PRO A N 1
ATOM 861 C CA . PRO A 1 113 ? 11.752 -4.766 -12.756 1.00 91.94 113 PRO A CA 1
ATOM 862 C C . PRO A 1 113 ? 11.911 -5.437 -11.385 1.00 91.94 113 PRO A C 1
ATOM 864 O O . PRO A 1 113 ? 12.928 -6.061 -11.059 1.00 91.94 113 PRO A O 1
ATOM 867 N N . ARG A 1 114 ? 10.887 -5.275 -10.542 1.00 93.94 114 ARG A N 1
ATOM 868 C CA . ARG A 1 114 ? 10.822 -5.875 -9.204 1.00 93.94 114 ARG A CA 1
ATOM 869 C C . ARG A 1 114 ? 9.490 -6.567 -8.981 1.00 93.94 114 ARG A C 1
ATOM 871 O O . ARG A 1 114 ? 8.437 -6.021 -9.306 1.00 93.94 114 ARG A O 1
ATOM 878 N N . LEU A 1 115 ? 9.533 -7.729 -8.337 1.00 94.88 115 LEU A N 1
ATOM 879 C CA . LEU A 1 115 ? 8.349 -8.363 -7.769 1.00 94.88 115 LEU A CA 1
ATOM 880 C C . LEU A 1 115 ? 8.264 -8.037 -6.279 1.00 94.88 115 LEU A C 1
ATOM 882 O O . LEU A 1 115 ? 9.110 -8.453 -5.486 1.00 94.88 115 LEU A O 1
ATOM 886 N N . LEU A 1 116 ? 7.205 -7.339 -5.884 1.00 95.69 116 LEU A N 1
ATOM 887 C CA . LEU A 1 116 ? 6.843 -7.166 -4.484 1.00 95.69 116 LEU A CA 1
ATOM 888 C C . LEU A 1 116 ? 5.957 -8.334 -4.069 1.00 95.69 116 LEU A C 1
ATOM 890 O O . LEU A 1 116 ? 4.796 -8.419 -4.467 1.00 95.69 116 LEU A O 1
ATOM 894 N N . ARG A 1 117 ? 6.496 -9.243 -3.258 1.00 96.44 117 ARG A N 1
ATOM 895 C CA . ARG A 1 117 ? 5.732 -10.329 -2.641 1.00 96.44 117 ARG A CA 1
ATOM 896 C C . ARG A 1 117 ? 5.324 -9.918 -1.236 1.00 96.44 117 ARG A C 1
ATOM 898 O O . ARG A 1 117 ? 6.183 -9.648 -0.398 1.00 96.44 117 ARG A O 1
ATOM 905 N N . VAL A 1 118 ? 4.024 -9.943 -0.967 1.00 96.56 118 VAL A N 1
ATOM 906 C CA . VAL A 1 118 ? 3.480 -9.747 0.374 1.00 96.56 118 VAL A CA 1
ATOM 907 C C . VAL A 1 118 ? 2.939 -11.068 0.889 1.00 96.56 118 VAL A C 1
ATOM 909 O O . VAL A 1 118 ? 2.104 -11.700 0.243 1.00 96.56 118 VAL A O 1
ATOM 912 N N . ALA A 1 119 ? 3.455 -11.492 2.035 1.00 93.69 119 ALA A N 1
ATOM 913 C CA . ALA A 1 119 ? 2.945 -12.634 2.778 1.00 93.69 119 ALA A CA 1
ATOM 914 C C . ALA A 1 119 ? 2.905 -12.268 4.259 1.00 93.69 119 ALA A C 1
ATOM 916 O O . ALA A 1 119 ? 3.885 -11.724 4.779 1.00 93.69 119 ALA A O 1
ATOM 917 N N . ASP A 1 120 ? 1.777 -12.523 4.917 1.00 89.06 120 ASP A N 1
ATOM 918 C CA . ASP A 1 120 ? 1.549 -12.172 6.321 1.00 89.06 120 ASP A CA 1
ATOM 919 C C . ASP A 1 120 ? 1.864 -10.693 6.587 1.00 89.06 120 ASP A C 1
ATOM 921 O O . ASP A 1 120 ? 2.598 -10.350 7.518 1.00 89.06 120 ASP A O 1
ATOM 925 N N . SER A 1 121 ? 1.407 -9.796 5.708 1.00 92.50 121 SER A N 1
ATOM 926 C CA . SER A 1 121 ? 1.677 -8.354 5.800 1.00 92.50 121 SER A CA 1
ATOM 927 C C . SER A 1 121 ? 3.178 -8.012 5.898 1.00 92.50 121 SER A C 1
ATOM 929 O O . SER A 1 121 ? 3.581 -7.047 6.555 1.00 92.50 121 SER A O 1
ATOM 931 N N . ARG A 1 122 ? 4.054 -8.832 5.301 1.00 93.19 122 ARG A N 1
ATOM 932 C CA . ARG A 1 122 ? 5.494 -8.561 5.152 1.00 93.19 122 ARG A CA 1
ATOM 933 C C . ARG A 1 122 ? 5.845 -8.445 3.684 1.00 93.19 122 ARG A C 1
ATOM 935 O O . ARG A 1 122 ? 5.584 -9.360 2.913 1.00 93.19 122 ARG A O 1
ATOM 942 N N . VAL A 1 123 ? 6.499 -7.343 3.334 1.00 95.19 123 VAL A N 1
ATOM 943 C CA . VAL A 1 123 ? 6.999 -7.098 1.979 1.00 95.19 123 VAL A CA 1
ATOM 944 C C . VAL A 1 123 ? 8.368 -7.745 1.815 1.00 95.19 123 VAL A C 1
ATOM 946 O O . VAL A 1 123 ? 9.284 -7.462 2.591 1.00 95.19 123 VAL A O 1
ATOM 949 N N . ARG A 1 124 ? 8.517 -8.565 0.778 1.00 94.94 124 ARG A N 1
ATOM 950 C CA . ARG A 1 124 ? 9.803 -8.968 0.209 1.00 94.94 124 ARG A CA 1
ATOM 951 C C . ARG A 1 124 ? 9.898 -8.447 -1.217 1.00 94.94 124 ARG A C 1
ATOM 953 O O . ARG A 1 124 ? 8.929 -8.536 -1.965 1.00 94.94 124 ARG A O 1
ATOM 960 N N . GLU A 1 125 ? 11.060 -7.919 -1.566 1.00 94.69 125 GLU A N 1
ATOM 961 C CA . GLU A 1 125 ? 11.374 -7.487 -2.926 1.00 94.69 125 GLU A CA 1
ATOM 962 C C . GLU A 1 125 ? 12.232 -8.562 -3.583 1.00 94.69 125 GLU A C 1
ATOM 964 O O . GLU A 1 125 ? 13.119 -9.118 -2.937 1.00 94.69 125 GLU A O 1
ATOM 969 N N . LEU A 1 126 ? 11.941 -8.873 -4.840 1.00 93.06 126 LEU A N 1
ATOM 970 C CA . LEU A 1 126 ? 12.737 -9.775 -5.661 1.00 93.06 126 LEU A CA 1
ATOM 971 C C . LEU A 1 126 ? 13.142 -9.021 -6.924 1.00 93.06 126 LEU A C 1
ATOM 973 O O . LEU A 1 126 ? 12.277 -8.466 -7.611 1.00 93.06 126 LEU A O 1
ATOM 977 N N . ALA A 1 127 ? 14.444 -8.987 -7.200 1.00 92.06 127 ALA A N 1
ATOM 978 C CA . ALA 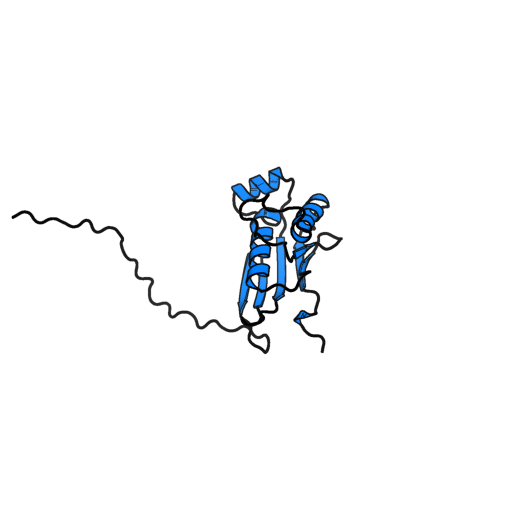A 1 127 ? 14.966 -8.542 -8.483 1.00 92.06 127 ALA A CA 1
ATOM 979 C C . ALA A 1 127 ? 14.526 -9.511 -9.579 1.00 92.06 127 ALA A C 1
ATOM 981 O O . ALA A 1 127 ? 14.541 -10.726 -9.373 1.00 92.06 127 ALA A O 1
ATOM 982 N N . LEU A 1 128 ? 14.101 -8.961 -10.713 1.00 91.25 128 LEU A N 1
ATOM 983 C CA . LEU A 1 128 ? 13.729 -9.726 -11.891 1.00 91.25 128 LEU A CA 1
ATOM 984 C C . LEU A 1 128 ? 14.643 -9.352 -13.060 1.00 91.25 128 LEU A C 1
ATOM 986 O O . LEU A 1 128 ? 15.075 -8.199 -13.145 1.00 91.25 128 LEU A O 1
ATOM 990 N N . ASP A 1 129 ? 14.921 -10.314 -13.932 1.00 87.56 129 ASP A N 1
ATOM 991 C CA . ASP A 1 129 ? 15.574 -10.068 -15.218 1.00 87.56 129 ASP A CA 1
ATOM 992 C C . ASP A 1 129 ? 14.575 -9.551 -16.271 1.00 87.56 129 ASP A C 1
ATOM 994 O O . ASP A 1 129 ? 13.392 -9.322 -15.987 1.00 87.56 129 ASP A O 1
ATOM 998 N N . ASP A 1 130 ? 15.063 -9.341 -17.494 1.00 82.69 130 ASP A N 1
ATOM 999 C CA . ASP A 1 130 ? 14.263 -8.836 -18.616 1.00 82.69 130 ASP A CA 1
ATOM 1000 C C . ASP A 1 130 ? 13.189 -9.837 -19.079 1.00 82.69 130 ASP A C 1
ATOM 1002 O O . ASP A 1 130 ? 12.197 -9.448 -19.697 1.00 82.69 130 ASP A O 1
ATOM 1006 N N . GLU A 1 131 ? 13.347 -11.115 -18.731 1.00 84.94 131 GLU A N 1
ATOM 1007 C CA . GLU A 1 131 ? 12.369 -12.175 -18.974 1.00 84.94 131 GLU A CA 1
ATOM 1008 C C . GLU A 1 131 ? 11.423 -12.393 -17.773 1.00 84.94 131 GLU A C 1
ATOM 1010 O O . GLU A 1 131 ? 10.549 -13.261 -17.803 1.00 84.94 131 GLU A O 1
ATOM 1015 N N . LEU A 1 132 ? 11.529 -11.547 -16.739 1.00 84.88 132 LEU A N 1
ATOM 1016 C CA . LEU A 1 132 ? 10.739 -11.560 -15.505 1.00 84.88 132 LEU A CA 1
ATOM 1017 C C . LEU A 1 132 ? 10.957 -12.786 -14.609 1.00 84.88 132 LEU A C 1
ATOM 1019 O O . LEU A 1 132 ? 10.115 -13.090 -13.753 1.00 84.88 132 LEU A O 1
ATOM 1023 N N . PHE A 1 133 ? 12.096 -13.458 -14.739 1.00 83.62 133 PHE A N 1
ATOM 1024 C CA . PHE A 1 133 ? 12.520 -14.485 -13.799 1.00 83.62 133 PHE A CA 1
ATOM 1025 C C . PHE A 1 133 ? 13.255 -13.866 -12.616 1.00 83.62 133 PHE A C 1
ATOM 1027 O O . PHE A 1 133 ? 13.901 -12.825 -12.719 1.00 83.62 133 PHE A O 1
ATOM 1034 N N . ALA A 1 134 ? 13.114 -14.497 -11.448 1.00 84.31 134 ALA A N 1
ATOM 1035 C CA . ALA A 1 134 ? 13.809 -14.046 -10.253 1.00 84.31 134 ALA A CA 1
ATOM 1036 C C . ALA A 1 134 ? 15.318 -14.170 -10.463 1.00 84.31 134 ALA A C 1
ATOM 1038 O O . ALA A 1 134 ? 15.827 -15.268 -10.682 1.00 84.31 134 ALA A O 1
ATOM 1039 N N . VAL A 1 135 ? 16.022 -13.051 -10.330 1.00 82.56 135 VAL A N 1
ATOM 1040 C CA . VAL A 1 135 ? 17.477 -13.063 -10.275 1.00 82.56 135 VAL A CA 1
ATOM 1041 C C . VAL A 1 135 ? 17.841 -13.631 -8.913 1.00 82.56 135 VAL A C 1
ATOM 1043 O O . VAL A 1 135 ? 17.526 -13.034 -7.878 1.00 82.56 135 VAL A O 1
ATOM 1046 N N . GLU A 1 136 ? 18.478 -14.801 -8.891 1.00 69.50 136 GLU A N 1
ATOM 1047 C CA . GLU A 1 136 ? 19.191 -15.228 -7.696 1.00 69.50 136 GLU A CA 1
ATOM 1048 C C . GLU A 1 136 ? 20.279 -14.185 -7.452 1.00 69.50 136 GLU A C 1
ATOM 1050 O O . GLU A 1 136 ? 21.303 -14.163 -8.135 1.00 69.50 136 GLU A O 1
ATOM 1055 N N . GLU A 1 137 ? 20.042 -13.263 -6.514 1.00 57.06 137 GLU A N 1
ATOM 1056 C CA . GLU A 1 137 ? 21.117 -12.434 -5.990 1.00 57.06 137 GLU A CA 1
ATOM 1057 C C . GLU A 1 137 ? 22.190 -13.411 -5.537 1.00 57.06 137 GLU A C 1
ATOM 1059 O O . GLU A 1 137 ? 21.957 -14.188 -4.604 1.00 57.06 137 GLU A O 1
ATOM 1064 N N . ALA A 1 138 ? 23.324 -13.423 -6.247 1.00 43.69 138 ALA A N 1
ATOM 1065 C CA . ALA A 1 138 ? 24.487 -14.202 -5.874 1.00 43.69 138 ALA A CA 1
ATOM 1066 C C . ALA A 1 138 ? 24.659 -14.008 -4.372 1.00 43.69 138 ALA A C 1
ATOM 1068 O O . ALA A 1 138 ? 24.913 -12.887 -3.917 1.00 43.69 138 ALA A O 1
ATOM 1069 N N . ARG A 1 139 ? 24.394 -15.077 -3.602 1.00 46.75 139 ARG A N 1
ATOM 1070 C CA . ARG A 1 139 ? 24.563 -15.079 -2.151 1.00 46.75 139 ARG A CA 1
ATOM 1071 C C . ARG A 1 139 ? 25.886 -14.382 -1.911 1.00 46.75 139 ARG A C 1
ATOM 1073 O O . ARG A 1 139 ? 26.905 -14.878 -2.395 1.00 46.75 139 ARG A O 1
ATOM 1080 N N . ARG A 1 140 ? 25.880 -13.243 -1.203 1.00 46.06 140 ARG A N 1
ATOM 1081 C CA . ARG A 1 140 ? 27.130 -12.713 -0.652 1.00 46.06 140 ARG A CA 1
ATOM 1082 C C . ARG A 1 140 ? 27.850 -13.925 -0.067 1.00 46.06 140 ARG A C 1
ATOM 1084 O O . ARG A 1 140 ? 27.195 -14.648 0.698 1.00 46.06 140 ARG A O 1
ATOM 1091 N N . PRO A 1 141 ? 29.110 -14.215 -0.442 1.00 42.44 141 PRO A N 1
ATOM 1092 C CA . PRO A 1 141 ? 29.844 -15.229 0.279 1.00 42.44 141 PRO A CA 1
ATOM 1093 C C . PRO A 1 141 ? 29.714 -14.837 1.743 1.00 42.44 141 PRO A C 1
ATOM 1095 O O . PRO A 1 141 ? 29.968 -13.688 2.112 1.00 42.44 141 PRO A O 1
ATOM 1098 N N . SER A 1 142 ? 29.182 -15.760 2.538 1.00 46.47 142 SER A N 1
ATOM 1099 C CA . SER A 1 142 ? 29.115 -15.643 3.984 1.00 46.47 142 SER A CA 1
ATOM 1100 C C . SER A 1 142 ? 30.552 -15.700 4.499 1.00 46.47 142 SER A C 1
ATOM 1102 O O . SER A 1 142 ? 30.958 -16.684 5.107 1.00 46.47 142 SER A O 1
ATOM 1104 N N . GLY A 1 143 ? 31.353 -14.677 4.194 1.00 46.53 143 GLY A N 1
ATOM 1105 C CA . GLY A 1 143 ? 32.530 -14.362 4.974 1.00 46.53 143 GLY A CA 1
ATOM 1106 C C . GLY A 1 143 ? 32.009 -14.094 6.371 1.00 46.53 143 GLY A C 1
ATOM 1107 O O . GLY A 1 143 ? 31.086 -13.291 6.532 1.00 46.53 143 GLY A O 1
ATOM 1108 N N . ALA A 1 144 ? 32.502 -14.867 7.336 1.00 49.38 144 ALA A N 1
ATOM 1109 C CA . ALA A 1 144 ? 32.155 -14.715 8.737 1.00 49.38 144 ALA A CA 1
ATOM 1110 C C . ALA A 1 144 ? 32.131 -13.221 9.076 1.00 49.38 144 ALA A C 1
ATOM 1112 O O . ALA A 1 144 ? 33.083 -12.507 8.766 1.00 49.38 144 ALA A O 1
ATOM 1113 N N . ALA A 1 145 ? 31.016 -12.744 9.632 1.00 54.62 145 ALA A N 1
ATOM 1114 C CA . ALA A 1 145 ? 30.961 -11.395 10.160 1.00 54.62 145 ALA A CA 1
ATOM 1115 C C . ALA A 1 145 ? 32.061 -11.295 11.221 1.00 54.62 145 ALA A C 1
ATOM 1117 O O . ALA A 1 145 ? 31.963 -11.928 12.272 1.00 54.62 145 ALA A O 1
ATOM 1118 N N . GLU A 1 146 ? 33.135 -10.577 10.907 1.00 57.97 146 GLU A N 1
ATOM 1119 C CA . GLU A 1 146 ? 34.178 -10.282 11.873 1.00 57.97 146 GLU A CA 1
ATOM 1120 C C . GLU A 1 146 ? 33.552 -9.366 12.925 1.00 57.97 146 GLU A C 1
ATOM 1122 O O . GLU A 1 146 ? 33.167 -8.227 12.651 1.00 57.97 146 GLU A O 1
ATOM 1127 N N . VAL A 1 147 ? 33.348 -9.918 14.119 1.00 63.44 147 VAL A N 1
ATOM 1128 C CA . VAL A 1 147 ? 32.930 -9.152 15.287 1.00 63.44 147 VAL A CA 1
ATOM 1129 C C . VAL A 1 147 ? 34.137 -8.322 15.703 1.00 63.44 147 VAL A C 1
ATOM 1131 O O . VAL A 1 147 ? 35.089 -8.844 16.274 1.00 63.44 147 VAL A O 1
ATOM 1134 N N . VAL A 1 148 ? 34.117 -7.033 15.374 1.00 60.44 148 VAL A N 1
ATOM 1135 C CA . VAL A 1 148 ? 35.109 -6.079 15.872 1.00 60.44 148 VAL A CA 1
ATOM 1136 C C . VAL A 1 148 ? 34.683 -5.666 17.279 1.00 60.44 148 VAL A C 1
ATOM 1138 O O . VAL A 1 148 ? 33.720 -4.916 17.445 1.00 60.44 148 VAL A O 1
ATOM 1141 N N . ASP A 1 149 ? 35.387 -6.167 18.293 1.00 60.47 149 ASP A N 1
ATOM 1142 C CA . ASP A 1 149 ? 35.213 -5.718 19.674 1.00 60.47 149 ASP A CA 1
ATOM 1143 C C . ASP A 1 149 ? 35.665 -4.255 19.805 1.00 60.47 149 ASP A C 1
ATOM 1145 O O . ASP A 1 149 ? 36.850 -3.929 19.735 1.00 60.47 149 ASP A O 1
ATOM 1149 N N . LEU A 1 150 ? 34.707 -3.351 20.022 1.00 57.03 150 LEU A N 1
ATOM 1150 C CA . LEU A 1 150 ? 34.939 -1.910 20.194 1.00 57.03 150 LEU A CA 1
ATOM 1151 C C . LEU A 1 150 ? 35.431 -1.528 21.603 1.00 57.03 150 LEU A C 1
ATOM 1153 O O . LEU A 1 150 ? 35.410 -0.352 21.967 1.00 57.03 150 LEU A O 1
ATOM 1157 N N . HIS A 1 151 ? 35.871 -2.489 22.416 1.00 53.31 151 HIS A N 1
ATOM 1158 C CA . HIS A 1 151 ? 36.398 -2.239 23.758 1.00 53.31 151 HIS A CA 1
ATOM 1159 C C . HIS A 1 151 ? 37.702 -2.998 23.991 1.00 53.31 151 HIS A C 1
ATOM 1161 O O . HIS A 1 151 ? 37.735 -4.059 24.608 1.00 53.31 151 HIS A O 1
ATOM 1167 N N . ARG A 1 152 ? 38.811 -2.388 23.569 1.00 49.84 152 ARG A N 1
ATOM 1168 C CA . ARG A 1 152 ? 40.094 -2.604 24.234 1.00 49.84 152 ARG A CA 1
ATOM 1169 C C . ARG A 1 152 ? 40.537 -1.278 24.852 1.00 49.84 152 ARG A C 1
ATOM 1171 O O . ARG A 1 152 ? 40.931 -0.387 24.101 1.00 49.84 152 ARG A O 1
ATOM 1178 N N . PRO A 1 153 ? 40.462 -1.105 26.182 1.00 48.41 153 PRO A N 1
ATOM 1179 C CA . PRO A 1 153 ? 41.170 -0.008 26.820 1.00 48.41 153 PRO A CA 1
ATOM 1180 C C . PRO A 1 153 ? 42.673 -0.224 26.604 1.00 48.41 153 PRO A C 1
ATOM 1182 O O . PRO A 1 153 ? 43.185 -1.334 26.781 1.00 48.41 153 PRO A O 1
ATOM 1185 N N . ALA A 1 154 ? 43.357 0.827 26.153 1.00 52.88 154 ALA A N 1
ATOM 1186 C CA . ALA A 1 154 ? 44.808 0.860 26.097 1.00 52.88 154 ALA A CA 1
ATOM 1187 C C . ALA A 1 154 ? 45.336 0.672 27.523 1.00 52.88 154 ALA A C 1
ATOM 1189 O O . ALA A 1 154 ? 44.983 1.432 28.421 1.00 52.88 154 ALA A O 1
ATOM 1190 N N . VAL A 1 155 ? 46.127 -0.376 27.736 1.00 50.00 155 VAL A N 1
ATOM 1191 C CA . VAL A 1 155 ? 46.902 -0.513 28.966 1.00 50.00 155 VAL A CA 1
ATOM 1192 C C . VAL A 1 155 ? 48.126 0.374 28.779 1.00 50.00 155 VAL A C 1
ATOM 1194 O O . VAL A 1 155 ? 48.955 0.095 27.917 1.00 50.00 155 VAL A O 1
ATOM 1197 N N . GLU A 1 156 ? 48.180 1.471 29.530 1.00 52.03 156 GLU A N 1
ATOM 1198 C CA . GLU A 1 156 ? 49.407 2.228 29.770 1.00 52.03 156 GLU A CA 1
ATOM 1199 C C . GLU A 1 156 ? 50.364 1.343 30.585 1.00 52.03 156 GLU A C 1
ATOM 1201 O O . GLU A 1 156 ? 49.996 0.841 31.650 1.00 52.03 156 GLU A O 1
ATOM 1206 N N . GLU A 1 157 ? 51.576 1.116 30.076 1.00 49.09 157 GLU A N 1
ATOM 1207 C CA . GLU A 1 157 ? 52.684 0.556 30.857 1.00 49.09 157 GLU A CA 1
ATOM 1208 C C . GLU A 1 157 ? 53.316 1.677 31.700 1.00 49.09 157 GLU A C 1
ATOM 1210 O O . GLU A 1 157 ? 53.616 2.738 31.144 1.00 49.09 157 GLU A O 1
ATOM 1215 N N . PRO A 1 158 ? 53.533 1.489 33.014 1.00 57.88 158 PRO A N 1
ATOM 1216 C CA . PRO A 1 158 ? 54.420 2.351 33.778 1.00 57.88 158 PRO A CA 1
ATOM 1217 C C . PRO A 1 158 ? 55.873 1.851 33.689 1.00 57.88 158 PRO A C 1
ATOM 1219 O O . PRO A 1 158 ? 56.119 0.644 33.692 1.00 57.88 158 PRO A O 1
ATOM 1222 N N . ASP A 1 159 ? 56.785 2.823 33.616 1.00 54.88 159 ASP A N 1
ATOM 1223 C CA . ASP A 1 159 ? 58.258 2.728 33.680 1.00 54.88 159 ASP A CA 1
ATOM 1224 C C . ASP A 1 159 ? 58.771 1.988 34.937 1.00 54.88 159 ASP A C 1
ATOM 1226 O O . ASP A 1 159 ? 58.214 2.230 36.040 1.00 54.88 159 ASP A O 1
#